Protein AF-A0A8T7EW43-F1 (afdb_monomer)

Radius of gyration: 27.06 Å; Cα contacts (8 Å, |Δi|>4): 82; chains: 1; bounding box: 72×32×73 Å

pLDDT: mean 83.42, std 13.62, range [48.03, 98.06]

Solvent-accessible surface area (backbone atoms only — not comparable to full-atom values): 7092 Å² total; per-residue (Å²): 112,70,67,61,54,51,51,53,41,44,76,72,75,46,83,86,78,79,97,68,60,78,68,39,65,40,72,56,96,95,35,60,50,24,38,29,35,91,94,39,78,46,76,32,87,74,85,84,87,93,64,58,50,61,58,47,33,62,46,38,72,88,49,94,50,89,96,64,46,52,70,63,34,62,64,62,76,82,82,88,82,86,86,85,87,80,88,78,84,81,81,81,77,76,81,80,69,87,81,83,74,86,130

Mean predicted aligned error: 10.62 Å

Secondary structure (DSSP, 8-state):
-HHHHHHHHHHTT----SS----EEEEETTEEEEEEETTEEEE-S-----S-HHHHHHHTTTS--TT--HHHHHT--PPPP------------------PPP-

Sequence (103 aa):
MFEAFKAHIEEHGGSVQTKAGVERLEIARDRVEGVWSDGVLYPAESIVLAVPPNDLAGLLKETPVDGLGPERLNAIRPTMGVAVDLGVIGLHNEQIGTIELPG

Structure (mmCIF, N/CA/C/O backbone):
data_AF-A0A8T7EW43-F1
#
_en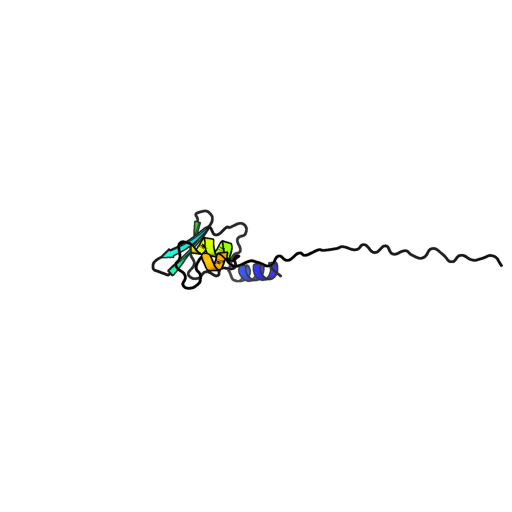try.id   AF-A0A8T7EW43-F1
#
loop_
_atom_site.group_PDB
_atom_site.id
_atom_site.type_symbol
_atom_site.label_atom_id
_atom_site.label_alt_id
_atom_site.label_comp_id
_atom_site.label_asym_id
_atom_site.label_entity_id
_atom_site.label_seq_id
_atom_site.pdbx_PDB_ins_code
_atom_site.Cartn_x
_atom_site.Cartn_y
_atom_site.Cartn_z
_atom_site.occupancy
_atom_site.B_iso_or_equiv
_atom_site.auth_seq_id
_atom_site.auth_comp_id
_atom_site.auth_asym_id
_atom_site.auth_atom_id
_atom_site.pdbx_PDB_model_num
ATOM 1 N N . MET A 1 1 ? 5.823 0.639 -19.897 1.00 72.62 1 MET A N 1
ATOM 2 C CA . MET A 1 1 ? 4.517 0.091 -19.462 1.00 72.62 1 MET A CA 1
ATOM 3 C C . MET A 1 1 ? 4.011 0.795 -18.204 1.00 72.62 1 MET A C 1
ATOM 5 O O . MET A 1 1 ? 2.931 1.354 -18.269 1.00 72.62 1 MET A O 1
ATOM 9 N N . PHE A 1 2 ? 4.786 0.851 -17.112 1.00 85.69 2 PHE A N 1
ATOM 10 C CA . PHE A 1 2 ? 4.404 1.565 -15.878 1.00 85.69 2 PHE A CA 1
ATOM 11 C C . PHE A 1 2 ? 4.011 3.040 -16.100 1.00 85.69 2 PHE A C 1
ATOM 13 O O . PHE A 1 2 ? 2.931 3.447 -15.690 1.00 85.69 2 PHE A O 1
ATOM 20 N N . GLU A 1 3 ? 4.823 3.804 -16.840 1.00 91.75 3 GLU A N 1
ATOM 21 C CA . GLU A 1 3 ? 4.548 5.230 -17.105 1.00 91.75 3 GLU A CA 1
ATOM 22 C C . GLU A 1 3 ? 3.214 5.481 -17.823 1.00 91.75 3 GLU A C 1
ATOM 24 O O . GLU A 1 3 ? 2.547 6.473 -17.555 1.00 91.75 3 GLU A O 1
ATOM 29 N N . ALA A 1 4 ? 2.781 4.560 -18.691 1.00 94.12 4 ALA A N 1
ATOM 30 C CA . ALA A 1 4 ? 1.504 4.690 -19.391 1.00 94.12 4 ALA A CA 1
ATOM 31 C C . ALA A 1 4 ? 0.311 4.520 -18.435 1.00 94.12 4 ALA A C 1
ATOM 33 O O . ALA A 1 4 ? -0.666 5.255 -18.535 1.00 94.12 4 ALA A O 1
ATOM 34 N N . PHE A 1 5 ? 0.402 3.589 -17.478 1.00 94.56 5 PHE A N 1
ATOM 35 C CA . PHE A 1 5 ? -0.627 3.429 -16.447 1.00 94.56 5 PHE A CA 1
ATOM 36 C C . PHE A 1 5 ? -0.645 4.604 -15.478 1.00 94.56 5 PHE A C 1
ATOM 38 O O . PHE A 1 5 ? -1.721 5.075 -15.125 1.00 94.56 5 PHE A O 1
ATOM 45 N N . LYS A 1 6 ? 0.531 5.100 -15.082 1.00 95.31 6 LYS A N 1
ATOM 46 C CA . LYS A 1 6 ? 0.636 6.285 -14.231 1.00 95.31 6 LYS A CA 1
ATOM 47 C C . LYS A 1 6 ? -0.053 7.489 -14.877 1.00 95.31 6 LYS A C 1
ATOM 49 O O . LYS A 1 6 ? -0.921 8.081 -14.245 1.00 95.31 6 LYS A O 1
ATOM 54 N N . ALA A 1 7 ? 0.287 7.795 -16.131 1.00 95.31 7 ALA A N 1
ATOM 55 C CA . ALA A 1 7 ? -0.328 8.898 -16.865 1.00 95.31 7 ALA A CA 1
ATOM 56 C C . ALA A 1 7 ? -1.853 8.740 -16.936 1.00 95.31 7 ALA A C 1
ATOM 58 O O . ALA A 1 7 ? -2.585 9.671 -16.622 1.00 95.31 7 ALA A O 1
ATOM 59 N N . HIS A 1 8 ? -2.337 7.533 -17.241 1.00 97.06 8 HIS A N 1
ATOM 60 C CA . HIS A 1 8 ? -3.770 7.262 -17.307 1.00 97.06 8 HIS A CA 1
ATOM 61 C C . HIS A 1 8 ? -4.489 7.468 -15.962 1.00 97.06 8 HIS A C 1
ATOM 63 O O . HIS A 1 8 ? -5.585 8.024 -15.938 1.00 97.06 8 HIS A O 1
ATOM 69 N N . ILE A 1 9 ? -3.880 7.053 -14.842 1.00 96.12 9 ILE A N 1
ATOM 70 C CA . ILE A 1 9 ? -4.419 7.282 -13.490 1.00 96.12 9 ILE A CA 1
ATOM 71 C C . ILE A 1 9 ? -4.538 8.786 -13.216 1.00 96.12 9 ILE A C 1
ATOM 73 O O . ILE A 1 9 ? -5.585 9.243 -12.759 1.00 96.12 9 ILE A O 1
ATOM 77 N N . GLU A 1 10 ? -3.486 9.549 -13.511 1.00 96.81 10 GLU A N 1
ATOM 78 C CA . GLU A 1 10 ? -3.431 10.994 -13.260 1.00 96.81 10 GLU A CA 1
ATOM 79 C C . GLU A 1 10 ? -4.415 11.775 -14.154 1.00 96.81 10 GLU A C 1
ATOM 81 O O . GLU A 1 10 ? -5.113 12.666 -13.671 1.00 96.81 10 GLU A O 1
ATOM 86 N N . GLU A 1 11 ? -4.561 11.393 -15.427 1.00 97.94 11 GLU A N 1
ATOM 87 C CA . GLU A 1 11 ? -5.533 11.980 -16.368 1.00 97.94 11 GLU A CA 1
ATOM 88 C C . GLU A 1 11 ? -6.991 11.824 -15.913 1.00 97.94 11 GLU A C 1
ATOM 90 O O . GLU A 1 11 ? -7.831 12.667 -16.226 1.00 97.94 11 GLU A O 1
ATOM 95 N N . HIS A 1 12 ? -7.293 10.769 -15.152 1.00 98.06 12 HIS A N 1
ATOM 96 C CA . HIS A 1 12 ? -8.638 10.482 -14.646 1.00 98.06 12 HIS A CA 1
ATOM 97 C C . HIS A 1 12 ? -8.836 10.938 -13.191 1.00 98.06 12 HIS A C 1
ATOM 99 O O . HIS A 1 12 ? -9.766 10.489 -12.520 1.00 98.06 12 HIS A O 1
ATOM 105 N N . GLY A 1 13 ? -7.984 11.845 -12.699 1.00 96.69 13 GLY A N 1
ATOM 106 C CA . GLY A 1 13 ? -8.112 12.460 -11.373 1.00 96.69 13 GLY A CA 1
ATOM 107 C C . GLY A 1 13 ? -7.565 11.616 -10.221 1.00 96.69 13 GLY A C 1
ATOM 108 O O . GLY A 1 13 ? -7.757 11.968 -9.057 1.00 96.69 13 GLY A O 1
ATOM 109 N N . GLY A 1 14 ? -6.879 10.513 -10.525 1.00 95.94 14 GL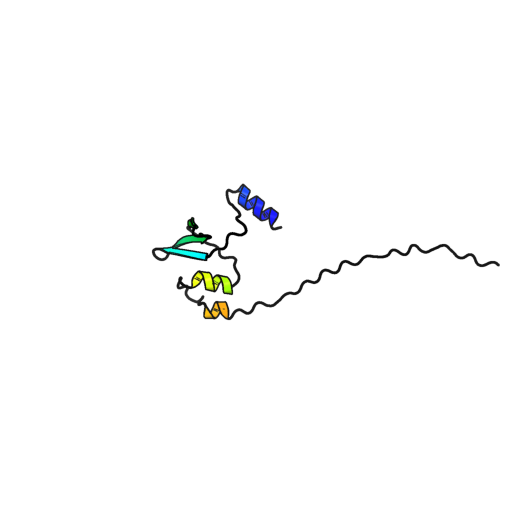Y A N 1
ATOM 110 C CA . GLY A 1 14 ? -6.098 9.767 -9.550 1.00 95.94 14 GLY A CA 1
ATOM 111 C C . GLY A 1 14 ? -4.765 10.448 -9.238 1.00 95.94 14 GLY A C 1
ATOM 112 O O . GLY A 1 14 ? -4.370 11.436 -9.852 1.00 95.94 14 GLY A O 1
ATOM 113 N N . SER A 1 15 ? -4.038 9.895 -8.271 1.00 94.38 15 SER A N 1
ATOM 114 C CA . SER A 1 15 ? -2.679 10.336 -7.954 1.00 94.38 15 SER A CA 1
ATOM 115 C C . SER A 1 15 ? -1.791 9.144 -7.634 1.00 94.38 15 SER A C 1
ATOM 117 O O . SER A 1 15 ? -2.262 8.116 -7.143 1.00 94.38 15 SER A O 1
ATOM 119 N N . VAL A 1 16 ? -0.498 9.284 -7.919 1.00 93.75 16 VAL A N 1
ATOM 120 C CA . VAL A 1 16 ? 0.511 8.280 -7.582 1.00 93.75 16 VAL A CA 1
ATOM 121 C C . VAL A 1 16 ? 1.519 8.896 -6.627 1.00 93.75 16 VAL A C 1
ATOM 123 O O . VAL A 1 16 ? 2.214 9.852 -6.965 1.00 93.75 16 VAL A O 1
ATOM 126 N N . GLN A 1 17 ? 1.624 8.316 -5.435 1.00 91.44 17 GLN A N 1
ATOM 127 C CA . GLN A 1 17 ? 2.611 8.710 -4.437 1.00 91.44 17 GLN A CA 1
ATOM 128 C C . GLN A 1 17 ? 3.653 7.607 -4.291 1.00 91.44 17 GLN A C 1
ATOM 130 O O . GLN A 1 17 ? 3.337 6.459 -3.993 1.00 91.44 17 GLN A O 1
ATOM 135 N N . THR A 1 18 ? 4.915 7.956 -4.530 1.00 91.94 18 THR A N 1
ATOM 136 C CA . THR A 1 18 ? 6.048 7.044 -4.327 1.00 91.94 18 THR A CA 1
ATOM 137 C C . THR A 1 18 ? 6.708 7.334 -2.989 1.00 91.94 18 THR A C 1
ATOM 139 O O . THR A 1 18 ? 6.603 8.446 -2.479 1.00 91.94 18 THR A O 1
ATOM 142 N N . LYS A 1 19 ? 7.407 6.340 -2.426 1.00 90.56 19 LYS A N 1
ATOM 143 C CA . LYS A 1 19 ? 8.040 6.430 -1.096 1.00 90.56 19 LYS A CA 1
ATOM 144 C C . LYS A 1 19 ? 7.052 6.672 0.061 1.00 90.56 19 LYS A C 1
ATOM 146 O O . LYS A 1 19 ? 7.489 7.001 1.155 1.00 90.56 19 LYS A O 1
ATOM 151 N N . ALA A 1 20 ? 5.756 6.469 -0.169 1.00 89.31 20 ALA A N 1
ATOM 152 C CA . ALA A 1 20 ? 4.723 6.457 0.858 1.00 89.31 20 ALA A CA 1
ATOM 153 C C . ALA A 1 20 ? 4.477 5.004 1.291 1.00 89.31 20 ALA A C 1
ATOM 155 O O . ALA A 1 20 ? 3.906 4.212 0.541 1.00 89.31 20 ALA A O 1
ATOM 156 N N . GLY A 1 21 ? 4.997 4.630 2.460 1.00 91.31 21 GLY A N 1
ATOM 157 C CA . GLY A 1 21 ? 4.798 3.299 3.028 1.00 91.31 21 GLY A CA 1
ATOM 158 C C . GLY A 1 21 ? 3.476 3.229 3.784 1.00 91.31 21 GLY A C 1
ATOM 159 O O . GLY A 1 21 ? 3.244 4.028 4.683 1.00 91.31 21 GLY A O 1
ATOM 160 N N . VAL A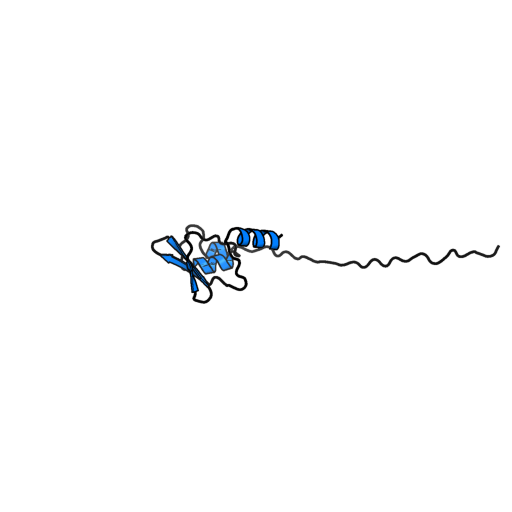 1 22 ? 2.626 2.259 3.448 1.00 92.69 22 VAL A N 1
ATOM 161 C CA . VAL A 1 22 ? 1.397 2.007 4.211 1.00 92.69 22 VAL A CA 1
ATOM 162 C C . VAL A 1 22 ? 1.752 1.281 5.508 1.00 92.69 22 VAL A C 1
ATOM 164 O O . VAL A 1 22 ? 2.386 0.228 5.477 1.00 92.69 22 VAL A O 1
ATOM 167 N N . GLU A 1 23 ? 1.334 1.843 6.638 1.00 91.69 23 GLU A N 1
ATOM 168 C CA . GLU A 1 23 ? 1.649 1.347 7.983 1.00 91.69 23 GLU A CA 1
ATOM 169 C C . GLU A 1 23 ? 0.554 0.428 8.527 1.00 91.69 23 GLU A C 1
ATOM 171 O O . GLU A 1 23 ? 0.844 -0.639 9.070 1.00 91.69 23 GLU A O 1
ATOM 176 N N . ARG A 1 24 ? -0.712 0.844 8.388 1.00 90.62 24 ARG A N 1
ATOM 177 C CA . ARG A 1 24 ? -1.885 0.089 8.848 1.00 90.62 24 ARG A CA 1
ATOM 178 C C . ARG A 1 24 ? -3.147 0.471 8.080 1.00 90.62 24 ARG A C 1
ATOM 180 O O . ARG A 1 24 ? -3.251 1.571 7.534 1.00 90.62 24 ARG A O 1
ATOM 187 N N . LEU A 1 25 ? -4.119 -0.434 8.086 1.00 92.12 25 LEU A N 1
ATOM 188 C CA . LEU A 1 25 ? -5.481 -0.163 7.630 1.00 92.12 25 LEU A CA 1
ATOM 189 C C . LEU A 1 25 ? -6.274 0.497 8.768 1.00 92.12 25 LEU A C 1
ATOM 191 O O . LEU A 1 25 ? -6.112 0.123 9.930 1.00 92.12 25 LEU A O 1
ATOM 195 N N . GLU A 1 26 ? -7.123 1.471 8.449 1.00 92.56 26 GLU A N 1
ATOM 196 C CA . GLU A 1 26 ? -8.107 2.011 9.391 1.00 92.56 26 GLU A CA 1
ATOM 197 C C . GLU A 1 26 ? -9.444 1.309 9.174 1.00 92.56 26 GLU A C 1
ATOM 199 O O . GLU A 1 26 ? -9.988 1.326 8.065 1.00 92.56 26 GLU A O 1
ATOM 204 N N . ILE A 1 27 ? -9.956 0.675 10.229 1.00 89.12 27 ILE A N 1
ATOM 205 C CA . ILE A 1 27 ? -11.192 -0.101 10.184 1.00 89.12 27 ILE A CA 1
ATOM 206 C C . ILE A 1 27 ? -12.067 0.307 11.359 1.00 89.12 27 ILE A C 1
ATOM 208 O O . ILE A 1 27 ? -11.697 0.130 12.519 1.00 89.12 27 ILE A O 1
ATOM 212 N N . ALA A 1 28 ? -13.266 0.789 11.052 1.00 88.19 28 ALA A N 1
ATOM 213 C CA . ALA A 1 28 ? -14.281 1.118 12.036 1.00 88.19 28 ALA A CA 1
ATOM 214 C C . ALA A 1 28 ? -15.595 0.431 11.663 1.00 88.19 28 ALA A C 1
ATOM 216 O O . ALA A 1 28 ? -16.007 0.434 10.508 1.00 88.19 28 ALA A O 1
ATOM 217 N N . ARG A 1 29 ? -16.290 -0.141 12.658 1.00 86.62 29 ARG A N 1
ATOM 218 C CA . ARG A 1 29 ? -17.614 -0.773 12.469 1.00 86.62 29 ARG A CA 1
ATOM 219 C C . ARG A 1 29 ? -17.625 -1.810 11.330 1.00 86.62 29 ARG A C 1
ATOM 221 O O . ARG A 1 29 ? -18.534 -1.811 10.502 1.00 86.62 29 ARG A O 1
ATOM 228 N N . ASP A 1 30 ? -16.589 -2.647 11.283 1.00 84.06 30 ASP A N 1
ATOM 229 C CA . ASP A 1 30 ? -16.388 -3.696 10.271 1.00 84.06 30 ASP A CA 1
ATOM 230 C C . ASP A 1 30 ? -16.279 -3.180 8.825 1.00 84.06 30 ASP A C 1
ATOM 232 O O . ASP A 1 30 ? -16.521 -3.914 7.864 1.00 84.06 30 ASP A O 1
ATOM 236 N N . ARG A 1 31 ? -15.906 -1.907 8.650 1.00 88.31 31 ARG A N 1
ATOM 237 C CA . ARG A 1 31 ? -15.651 -1.295 7.346 1.00 88.31 31 ARG A CA 1
ATOM 238 C C . ARG A 1 31 ? -14.298 -0.615 7.319 1.00 88.31 31 ARG A C 1
ATOM 240 O O . ARG A 1 31 ? -13.841 -0.062 8.313 1.00 88.31 31 ARG A O 1
ATOM 247 N N . VAL A 1 32 ? -13.676 -0.673 6.151 1.00 90.62 32 VAL A N 1
ATOM 248 C CA . VAL A 1 32 ? -12.488 0.115 5.850 1.00 90.62 32 VAL A CA 1
ATOM 249 C C . VAL A 1 32 ? -12.886 1.584 5.769 1.00 90.62 32 VAL A C 1
ATOM 251 O O . VAL A 1 32 ? -13.845 1.922 5.081 1.00 90.62 32 VAL A O 1
ATOM 254 N N . GLU A 1 33 ? -12.117 2.427 6.447 1.00 94.38 33 GLU A N 1
ATOM 255 C CA . GLU A 1 33 ? -12.254 3.885 6.403 1.00 94.38 33 GLU A CA 1
ATOM 256 C C . GLU A 1 33 ? -11.039 4.550 5.734 1.00 94.38 33 GLU A C 1
ATOM 258 O O . GLU A 1 33 ? -11.112 5.704 5.312 1.00 94.38 33 GLU A O 1
ATOM 263 N N . GLY A 1 34 ? -9.909 3.842 5.612 1.00 95.19 34 GLY A N 1
ATOM 264 C CA . GLY A 1 34 ? -8.720 4.358 4.939 1.00 95.19 34 GLY A CA 1
ATOM 265 C C . GLY A 1 34 ? -7.431 3.599 5.235 1.00 95.19 34 GLY A C 1
ATOM 266 O O . GLY A 1 34 ? -7.436 2.500 5.795 1.00 95.19 34 GLY A O 1
ATOM 267 N N . VAL A 1 35 ? -6.308 4.210 4.857 1.00 94.62 35 VAL A N 1
ATOM 268 C CA . VAL A 1 35 ? -4.951 3.726 5.153 1.00 94.62 35 VAL A CA 1
ATOM 269 C C . VAL A 1 35 ? -4.138 4.791 5.869 1.00 94.62 35 VAL A C 1
ATOM 271 O O . VAL A 1 35 ? -4.234 5.974 5.548 1.00 94.62 35 VAL A O 1
ATOM 274 N N . TRP A 1 36 ? -3.304 4.368 6.811 1.00 94.50 36 TRP A N 1
ATOM 275 C CA . TRP A 1 36 ? -2.323 5.238 7.451 1.00 94.50 36 TRP A CA 1
ATOM 276 C C . TRP A 1 36 ? -0.971 5.129 6.755 1.00 94.50 36 TRP A C 1
ATOM 278 O O . TRP A 1 36 ? -0.496 4.025 6.478 1.00 94.50 36 TRP A O 1
ATOM 288 N N . SER A 1 37 ? -0.353 6.277 6.499 1.00 94.25 37 SER A N 1
ATOM 289 C CA . SER A 1 37 ? 1.009 6.401 5.978 1.00 94.25 37 SER A CA 1
ATOM 290 C C . SER A 1 37 ? 1.633 7.671 6.549 1.00 94.25 37 SER A C 1
ATOM 292 O O . SER A 1 37 ? 1.063 8.749 6.380 1.00 94.25 37 SER A O 1
ATOM 294 N N . ASP A 1 38 ? 2.796 7.556 7.189 1.00 93.12 38 ASP A N 1
ATOM 295 C CA . ASP A 1 38 ? 3.532 8.666 7.815 1.00 93.12 38 ASP A CA 1
ATOM 296 C C . ASP A 1 38 ? 2.668 9.465 8.809 1.00 93.12 38 ASP A C 1
ATOM 298 O O . ASP A 1 38 ? 2.616 10.695 8.803 1.00 93.12 38 ASP A O 1
ATOM 302 N N . GLY A 1 39 ? 1.877 8.749 9.617 1.00 93.56 39 GLY A N 1
ATOM 303 C CA . GLY A 1 39 ? 0.944 9.358 10.571 1.00 93.56 39 GLY A CA 1
ATOM 304 C C . GLY A 1 39 ? -0.234 10.123 9.948 1.00 93.56 39 GLY A C 1
ATOM 305 O O . GLY A 1 39 ? -0.997 10.750 10.685 1.00 93.56 39 GLY A O 1
ATOM 306 N N . VAL A 1 40 ? -0.422 10.068 8.626 1.00 95.06 40 VAL A N 1
ATOM 307 C CA . VAL A 1 40 ? -1.557 10.673 7.913 1.00 95.06 40 VAL A CA 1
ATOM 308 C C . VAL A 1 40 ? -2.560 9.594 7.512 1.00 95.06 40 VAL A C 1
ATOM 310 O O . VAL A 1 40 ? -2.185 8.567 6.947 1.00 95.06 40 VAL A O 1
ATOM 313 N N . LEU A 1 41 ? -3.846 9.842 7.778 1.00 95.19 41 LEU A N 1
ATOM 314 C CA . LEU A 1 41 ? -4.945 9.012 7.290 1.00 95.19 41 LEU A CA 1
ATOM 315 C C . LEU A 1 41 ? -5.342 9.454 5.880 1.00 95.19 41 LEU A C 1
ATOM 317 O O . LEU A 1 41 ? -5.735 10.602 5.672 1.00 95.19 41 LEU A O 1
ATOM 321 N N . TYR A 1 42 ? -5.299 8.516 4.942 1.00 95.12 42 TYR A N 1
ATOM 322 C CA . TYR A 1 42 ? -5.840 8.646 3.595 1.00 95.12 42 TYR A CA 1
ATOM 323 C C . TYR A 1 42 ? -7.194 7.930 3.546 1.00 95.12 42 TYR A C 1
ATOM 325 O O . TYR A 1 42 ? -7.213 6.694 3.557 1.00 95.12 42 TYR A O 1
ATOM 333 N N . PRO A 1 43 ? -8.321 8.667 3.531 1.00 96.06 43 PRO A N 1
ATOM 334 C CA . PRO A 1 43 ? -9.646 8.064 3.558 1.00 96.06 43 PRO A CA 1
ATOM 335 C C . PRO A 1 43 ? -9.921 7.248 2.297 1.00 96.06 43 PRO A C 1
ATOM 337 O O . PRO A 1 43 ? -9.596 7.682 1.189 1.00 96.06 43 PRO A O 1
ATOM 340 N N . ALA A 1 44 ? -10.544 6.085 2.460 1.00 95.75 44 ALA A N 1
ATOM 341 C CA . ALA A 1 44 ? -10.934 5.230 1.349 1.00 95.75 44 ALA A CA 1
ATOM 342 C C . ALA A 1 44 ? -12.129 4.351 1.724 1.00 95.75 44 ALA A C 1
ATOM 344 O O . ALA A 1 44 ? -12.142 3.726 2.777 1.00 95.75 44 ALA A O 1
ATOM 345 N N . GLU A 1 45 ? -13.093 4.235 0.811 1.00 94.50 45 GLU A N 1
ATOM 346 C CA . GLU A 1 45 ? -14.228 3.307 0.939 1.00 94.50 45 GLU A CA 1
ATOM 347 C C . GLU A 1 45 ? -13.877 1.888 0.459 1.00 94.50 45 GLU A C 1
ATOM 349 O O . GLU A 1 45 ? -14.613 0.926 0.678 1.00 94.50 45 GLU A O 1
ATOM 354 N N . SER A 1 46 ? -12.771 1.747 -0.273 1.00 93.56 46 SER A N 1
ATOM 355 C CA . SER A 1 46 ? -12.292 0.487 -0.836 1.00 93.56 46 SER A CA 1
ATOM 356 C C . SER A 1 46 ? -10.779 0.532 -0.990 1.00 93.56 46 SER A C 1
ATOM 358 O O . SER A 1 46 ? -10.223 1.542 -1.416 1.00 93.56 46 SER A O 1
ATOM 360 N N . ILE A 1 47 ? -10.114 -0.577 -0.665 1.00 92.69 47 ILE A N 1
ATOM 361 C CA . ILE A 1 47 ? -8.659 -0.709 -0.758 1.00 92.69 47 ILE A CA 1
ATOM 362 C C . ILE A 1 47 ? -8.326 -1.930 -1.607 1.00 92.69 47 ILE A C 1
ATOM 364 O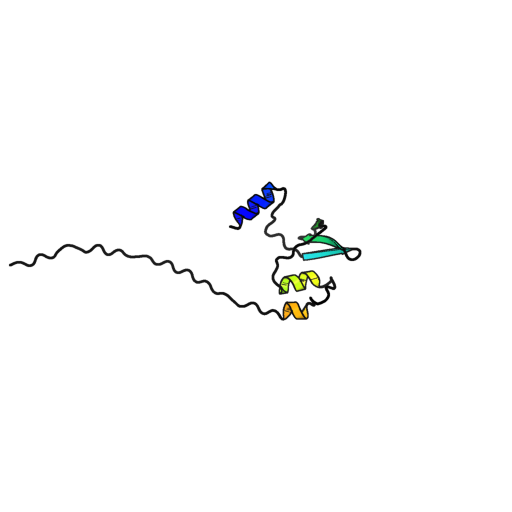 O . ILE A 1 47 ? -8.850 -3.021 -1.384 1.00 92.69 47 ILE A O 1
ATOM 368 N N . VAL A 1 48 ? -7.404 -1.748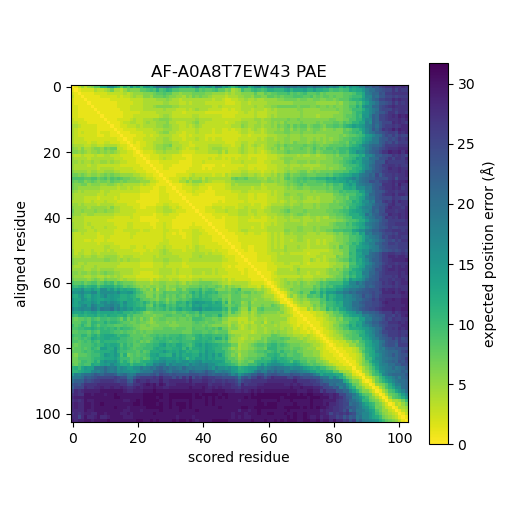 -2.551 1.00 93.31 48 VAL A N 1
ATOM 369 C CA . VAL A 1 48 ? -6.795 -2.834 -3.321 1.00 93.31 48 VAL A CA 1
ATOM 370 C C . VAL A 1 48 ? -5.360 -3.012 -2.839 1.00 93.31 48 VAL A C 1
ATOM 372 O O . VAL A 1 48 ? -4.551 -2.092 -2.927 1.00 93.31 48 VAL A O 1
ATOM 375 N N . LEU A 1 49 ? -5.042 -4.200 -2.326 1.00 90.44 49 LEU A N 1
ATOM 376 C CA . LEU A 1 49 ? -3.720 -4.524 -1.796 1.00 90.44 49 LEU A CA 1
ATOM 377 C C . LEU A 1 49 ? -2.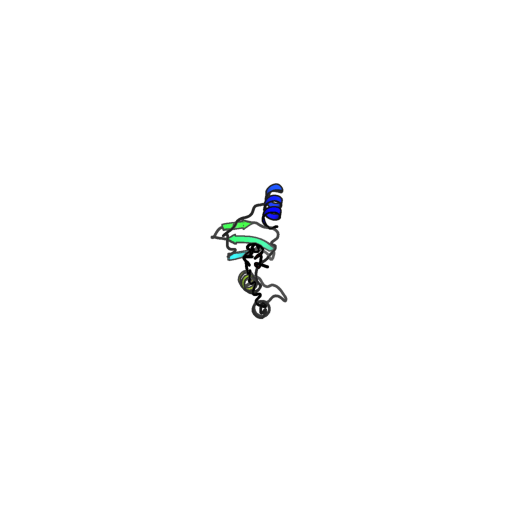912 -5.288 -2.847 1.00 90.44 49 LEU A C 1
ATOM 379 O O . LEU A 1 49 ? -3.188 -6.450 -3.133 1.00 90.44 49 LEU A O 1
ATOM 383 N N . ALA A 1 50 ? -1.900 -4.629 -3.407 1.00 92.94 50 ALA A N 1
ATOM 384 C CA . ALA A 1 50 ? -0.953 -5.210 -4.358 1.00 92.94 50 ALA A CA 1
ATOM 385 C C . ALA A 1 50 ? 0.444 -5.320 -3.721 1.00 92.94 50 ALA A C 1
ATOM 387 O O . ALA A 1 50 ? 1.412 -4.740 -4.209 1.00 92.94 50 ALA A O 1
ATOM 388 N N . VAL A 1 51 ? 0.529 -6.025 -2.589 1.00 90.31 51 VAL A N 1
ATOM 389 C CA . VAL A 1 51 ? 1.751 -6.165 -1.778 1.00 90.31 51 VAL A CA 1
ATOM 390 C C . VAL A 1 51 ? 2.163 -7.636 -1.626 1.00 90.31 51 VAL A C 1
ATOM 392 O O . VAL A 1 51 ? 1.317 -8.525 -1.762 1.00 90.31 51 VAL A O 1
ATOM 395 N N . PRO A 1 52 ? 3.446 -7.925 -1.338 1.00 88.12 52 PRO A N 1
ATOM 396 C CA . PRO A 1 52 ? 3.900 -9.274 -1.016 1.00 88.12 52 PRO A CA 1
ATOM 397 C C . PRO A 1 52 ? 3.113 -9.906 0.148 1.00 88.12 52 PRO A C 1
ATOM 399 O O . PRO A 1 52 ? 2.698 -9.192 1.062 1.00 88.12 52 PRO A O 1
ATOM 402 N N . PRO A 1 53 ? 2.961 -11.245 0.195 1.00 85.88 53 PRO A N 1
ATOM 403 C CA . PRO A 1 53 ? 2.188 -11.910 1.249 1.00 85.88 53 PRO A CA 1
ATOM 404 C C . PRO A 1 53 ? 2.652 -11.621 2.685 1.00 85.88 53 PRO A C 1
ATOM 406 O O . PRO A 1 53 ? 1.820 -11.497 3.579 1.00 85.88 53 PRO A O 1
ATOM 409 N N . ASN A 1 54 ? 3.961 -11.477 2.910 1.00 83.75 54 ASN A N 1
ATOM 410 C CA . ASN A 1 54 ? 4.503 -11.160 4.236 1.00 83.75 54 ASN A CA 1
ATOM 411 C C . ASN A 1 54 ? 4.126 -9.736 4.682 1.00 83.75 54 ASN A C 1
ATOM 413 O O . ASN A 1 54 ? 3.806 -9.519 5.850 1.00 83.75 54 ASN A O 1
ATOM 417 N N . ASP A 1 55 ? 4.107 -8.7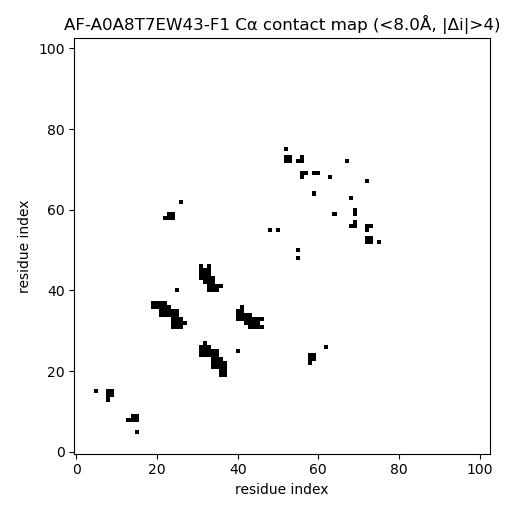82 3.748 1.00 87.31 55 ASP A N 1
ATOM 418 C CA . ASP A 1 55 ? 3.703 -7.398 4.018 1.00 87.31 55 ASP A CA 1
ATOM 419 C C . ASP A 1 55 ? 2.187 -7.323 4.237 1.00 87.31 55 ASP A C 1
ATOM 421 O O . ASP A 1 55 ? 1.718 -6.659 5.161 1.00 87.31 55 ASP A O 1
ATOM 425 N N . LEU A 1 56 ? 1.420 -8.097 3.458 1.00 87.88 56 LEU A N 1
ATOM 426 C CA . LEU A 1 56 ? -0.019 -8.270 3.651 1.00 87.88 56 LEU A CA 1
ATOM 427 C C . LEU A 1 56 ? -0.341 -8.797 5.056 1.00 87.88 56 LEU A C 1
ATOM 429 O O . LEU A 1 56 ? -1.221 -8.260 5.725 1.00 87.88 56 LEU A O 1
ATOM 433 N N . ALA A 1 57 ? 0.393 -9.810 5.531 1.00 84.06 57 ALA A N 1
ATOM 434 C CA . ALA A 1 57 ? 0.231 -10.334 6.886 1.00 84.06 57 ALA A CA 1
ATOM 435 C C . ALA A 1 57 ? 0.508 -9.263 7.951 1.00 84.06 57 ALA A C 1
ATOM 437 O O . ALA A 1 57 ? -0.150 -9.254 8.989 1.00 84.06 57 ALA A O 1
ATOM 438 N N . GLY A 1 58 ? 1.457 -8.358 7.690 1.00 86.06 58 GLY A N 1
ATOM 439 C CA . GLY A 1 58 ? 1.742 -7.191 8.523 1.00 86.06 58 GLY A CA 1
ATOM 440 C C . GLY A 1 58 ? 0.565 -6.224 8.628 1.00 86.06 58 GLY A C 1
ATOM 441 O O . GLY A 1 58 ? 0.194 -5.844 9.738 1.00 86.06 58 GLY A O 1
ATOM 442 N N . LEU A 1 59 ? -0.039 -5.882 7.490 1.00 88.12 59 LEU A N 1
ATOM 443 C CA . LEU A 1 59 ? -1.167 -4.948 7.408 1.00 88.12 59 LEU A CA 1
ATOM 444 C C . LEU A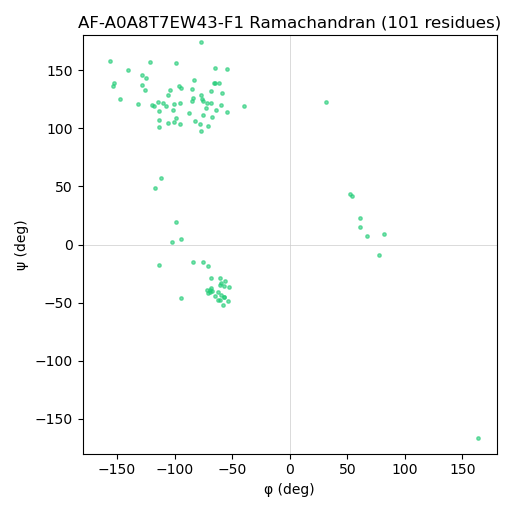 1 59 ? -2.459 -5.499 8.025 1.00 88.12 59 LEU A C 1
ATOM 446 O O . LEU A 1 59 ? -3.277 -4.725 8.512 1.00 88.12 59 LEU A O 1
ATOM 450 N N . LEU A 1 60 ? -2.637 -6.823 8.020 1.00 85.31 60 LEU A N 1
ATOM 451 C CA . LEU A 1 60 ? -3.842 -7.496 8.516 1.00 85.31 60 LEU A CA 1
ATOM 452 C C . LEU A 1 60 ? -3.748 -7.966 9.977 1.00 85.31 60 LEU A C 1
ATOM 454 O O . LEU A 1 60 ? -4.672 -8.614 10.458 1.00 85.31 60 LEU A O 1
ATOM 458 N N . LYS A 1 61 ? -2.667 -7.665 10.712 1.00 77.25 61 LYS A N 1
ATOM 459 C CA . LYS A 1 61 ? -2.464 -8.167 12.091 1.00 77.25 61 LYS A CA 1
ATOM 460 C C . LYS A 1 61 ? -3.635 -7.889 13.036 1.00 77.25 61 LYS A C 1
ATOM 462 O O . LYS A 1 61 ? -3.928 -8.715 13.895 1.00 77.25 61 LYS A O 1
ATOM 467 N N . GLU A 1 62 ? -4.275 -6.736 12.880 1.00 74.56 62 GLU A N 1
ATOM 468 C CA . GLU A 1 62 ? -5.386 -6.275 13.724 1.00 74.56 62 GLU A CA 1
ATOM 469 C C . GLU A 1 62 ? -6.751 -6.457 13.044 1.00 74.56 62 GLU A C 1
ATOM 471 O O . GLU A 1 62 ? -7.785 -6.096 13.600 1.00 74.56 62 GLU A O 1
ATOM 476 N N . THR A 1 63 ? -6.770 -7.027 11.837 1.00 74.19 63 THR A N 1
ATOM 477 C CA . THR A 1 63 ? -7.975 -7.229 11.035 1.00 74.19 63 THR A CA 1
ATOM 478 C C . THR A 1 63 ? -8.252 -8.723 10.894 1.00 74.19 63 THR A C 1
ATOM 480 O O . THR A 1 63 ? -7.549 -9.408 10.149 1.00 74.19 63 THR A O 1
ATOM 483 N N . PRO A 1 64 ? -9.274 -9.266 11.573 1.00 67.50 64 PRO A N 1
ATOM 484 C CA . PRO A 1 64 ? -9.638 -10.664 11.400 1.00 67.50 64 PRO A CA 1
ATOM 485 C C . PRO A 1 64 ? -10.188 -10.881 9.983 1.00 67.50 64 PRO A C 1
ATOM 487 O O . PRO A 1 64 ? -11.278 -10.425 9.650 1.00 67.50 64 PRO A O 1
ATOM 490 N N . VAL A 1 65 ? -9.418 -11.574 9.140 1.00 73.38 65 VAL A N 1
ATOM 491 C CA . VAL A 1 65 ? -9.853 -12.017 7.809 1.00 73.38 65 VAL A CA 1
ATOM 492 C C . VAL A 1 65 ? -9.928 -13.538 7.796 1.00 73.38 65 VAL A C 1
ATOM 494 O O . VAL A 1 65 ? -8.912 -14.232 7.916 1.00 73.38 65 VAL A O 1
ATOM 497 N N . ASP A 1 66 ? -11.138 -14.066 7.630 1.00 73.12 66 ASP A N 1
ATOM 498 C CA . ASP A 1 66 ? -11.369 -15.506 7.586 1.00 73.12 66 ASP A CA 1
ATOM 499 C C . ASP A 1 66 ? -10.567 -16.168 6.459 1.00 73.12 66 ASP A C 1
ATOM 501 O O . ASP A 1 66 ? -10.557 -15.737 5.306 1.00 73.12 66 ASP A O 1
ATOM 505 N N . GLY A 1 67 ? -9.860 -17.248 6.799 1.00 72.12 67 GLY A N 1
ATOM 506 C CA . GLY A 1 67 ? -9.087 -18.040 5.839 1.00 72.12 67 GLY A CA 1
ATOM 507 C C . GLY A 1 67 ? -7.743 -17.440 5.402 1.00 72.12 67 GLY A C 1
ATOM 508 O O . GLY A 1 67 ? -6.954 -18.174 4.796 1.00 72.12 67 GLY A O 1
ATOM 509 N N . LEU A 1 68 ? -7.443 -16.188 5.769 1.00 72.25 68 LEU A N 1
ATOM 510 C CA . LEU A 1 68 ? -6.195 -15.462 5.480 1.00 72.25 68 LEU A CA 1
ATOM 511 C C . LEU A 1 68 ? -5.436 -15.110 6.770 1.00 72.25 68 LEU A C 1
ATOM 513 O O . LEU A 1 68 ? -4.993 -13.986 6.982 1.00 72.25 68 LEU A O 1
ATOM 517 N N . GLY A 1 69 ? -5.273 -16.102 7.647 1.00 72.31 69 GLY A N 1
ATOM 518 C CA . GLY A 1 69 ? -4.483 -15.935 8.863 1.00 72.31 69 GLY A CA 1
ATOM 519 C C . GLY A 1 69 ? -2.994 -15.684 8.565 1.00 72.31 69 GLY A C 1
ATOM 520 O O . GLY A 1 69 ? -2.471 -16.200 7.567 1.00 72.31 69 GLY A O 1
ATOM 521 N N . PRO A 1 70 ? -2.279 -14.965 9.451 1.00 72.62 70 PRO A N 1
ATOM 522 C CA . PRO A 1 70 ? -0.859 -14.651 9.279 1.00 72.62 70 PRO A CA 1
ATOM 523 C C . PRO A 1 70 ? 0.002 -15.908 9.108 1.00 72.62 70 PRO A C 1
ATOM 525 O O . PRO A 1 70 ? 0.968 -15.886 8.357 1.00 72.62 70 PRO A O 1
ATOM 528 N N . GLU A 1 71 ? -0.375 -17.035 9.718 1.00 77.38 71 GLU A N 1
ATOM 529 C CA . GLU A 1 71 ? 0.317 -18.318 9.534 1.00 77.38 71 GLU A CA 1
ATOM 530 C C . GLU A 1 71 ? 0.316 -18.795 8.076 1.00 77.38 71 GLU A C 1
ATOM 532 O O . GLU A 1 71 ? 1.346 -19.236 7.568 1.00 77.38 71 GLU A O 1
ATOM 537 N N . ARG A 1 72 ? -0.822 -18.680 7.377 1.00 79.94 72 ARG A N 1
ATOM 538 C CA . ARG A 1 72 ? -0.947 -19.102 5.973 1.00 79.94 72 ARG A CA 1
ATOM 539 C C . ARG A 1 72 ? -0.184 -18.176 5.042 1.00 79.94 72 ARG A C 1
ATOM 541 O O . ARG A 1 72 ? 0.475 -18.655 4.124 1.00 79.94 72 ARG A O 1
ATOM 548 N N . LEU A 1 73 ? -0.264 -16.870 5.288 1.00 81.94 73 LEU A N 1
ATOM 549 C CA . LEU A 1 73 ? 0.451 -15.872 4.497 1.00 81.94 73 LEU A CA 1
ATOM 550 C C . LEU A 1 73 ? 1.968 -16.019 4.663 1.00 81.94 73 LEU A C 1
ATOM 552 O O . LEU A 1 73 ? 2.684 -16.076 3.667 1.00 81.94 73 LEU A O 1
ATOM 556 N N . ASN A 1 74 ? 2.440 -16.204 5.898 1.00 79.31 74 ASN A N 1
ATOM 557 C CA . ASN A 1 74 ? 3.861 -16.392 6.202 1.00 79.31 74 ASN A CA 1
ATOM 558 C C . ASN A 1 74 ? 4.412 -17.751 5.733 1.00 79.31 74 ASN A C 1
ATOM 560 O O . ASN A 1 74 ? 5.625 -17.918 5.610 1.00 79.31 74 ASN A O 1
ATOM 564 N N . ALA A 1 75 ? 3.548 -18.739 5.475 1.00 84.00 75 ALA A N 1
ATOM 565 C CA . ALA A 1 75 ? 3.953 -20.024 4.910 1.00 84.00 75 ALA A CA 1
ATOM 566 C C . ALA A 1 75 ? 4.261 -19.948 3.403 1.00 84.00 75 ALA A C 1
ATOM 568 O O . ALA A 1 75 ? 4.873 -20.874 2.859 1.00 84.00 75 ALA A O 1
ATOM 569 N N . ILE A 1 76 ? 3.858 -18.870 2.719 1.00 84.88 76 ILE A N 1
ATOM 570 C CA . ILE A 1 76 ? 4.133 -18.688 1.294 1.00 84.88 76 ILE A CA 1
ATOM 571 C C . ILE A 1 76 ? 5.633 -18.466 1.102 1.00 84.88 76 ILE A C 1
ATOM 573 O O . ILE A 1 76 ? 6.221 -17.526 1.631 1.00 84.88 76 ILE A O 1
ATOM 577 N N . ARG A 1 77 ? 6.259 -19.337 0.307 1.00 82.31 77 ARG A N 1
ATOM 578 C CA . ARG A 1 77 ? 7.672 -19.231 -0.071 1.00 82.31 77 ARG A CA 1
ATOM 579 C C . ARG A 1 77 ? 7.777 -18.767 -1.523 1.00 82.31 77 ARG A C 1
ATOM 581 O O . ARG A 1 77 ? 7.529 -19.578 -2.416 1.00 82.31 77 ARG A O 1
ATOM 588 N N . PRO A 1 78 ? 8.133 -17.497 -1.783 1.00 82.25 78 PRO A N 1
ATOM 589 C CA . PRO A 1 78 ? 8.340 -17.020 -3.142 1.00 82.25 78 PRO A CA 1
ATOM 590 C C . PRO A 1 78 ? 9.476 -17.793 -3.814 1.00 82.25 78 PRO A C 1
ATOM 592 O O . PRO A 1 78 ? 10.516 -18.050 -3.203 1.00 82.25 78 PRO A O 1
ATOM 595 N N . THR A 1 79 ? 9.301 -18.144 -5.084 1.00 88.00 79 THR A N 1
ATOM 596 C CA . THR A 1 79 ? 10.402 -18.654 -5.902 1.00 88.00 79 THR A CA 1
ATOM 597 C C . THR A 1 79 ? 11.284 -17.487 -6.329 1.00 88.00 79 THR A C 1
ATOM 599 O O . THR A 1 79 ? 10.795 -16.490 -6.856 1.00 88.00 79 THR A O 1
ATOM 602 N N . MET A 1 80 ? 12.591 -17.607 -6.104 1.00 86.81 80 MET A N 1
ATOM 603 C CA . MET A 1 80 ? 13.552 -16.592 -6.522 1.00 86.81 80 MET A CA 1
ATOM 604 C C . MET A 1 80 ? 13.784 -16.683 -8.032 1.00 86.81 80 MET A C 1
ATOM 606 O O . MET A 1 80 ? 14.165 -17.736 -8.540 1.00 86.81 80 MET A O 1
ATOM 610 N N . GLY A 1 81 ? 13.562 -15.578 -8.738 1.00 88.94 81 GLY A N 1
ATOM 611 C CA . GLY A 1 81 ? 13.966 -15.415 -10.131 1.00 88.94 81 GLY A CA 1
ATOM 612 C C . GLY A 1 81 ? 15.301 -14.685 -10.211 1.00 88.94 81 GLY A C 1
ATOM 613 O O . GLY A 1 81 ? 15.499 -13.689 -9.518 1.00 88.94 81 GLY A O 1
ATOM 614 N N . VAL A 1 82 ? 16.205 -15.164 -11.064 1.00 91.00 82 VAL A N 1
ATOM 615 C CA . VAL A 1 82 ? 17.459 -14.473 -11.387 1.00 91.00 82 VAL A CA 1
ATOM 616 C C . VAL A 1 82 ? 17.404 -14.069 -12.853 1.00 91.00 82 VAL A C 1
ATOM 618 O O . VAL A 1 82 ? 17.230 -14.919 -13.722 1.00 91.00 82 VAL A O 1
ATOM 621 N N . ALA A 1 83 ? 17.545 -12.773 -13.118 1.00 90.44 83 ALA A N 1
ATOM 622 C CA . ALA A 1 83 ? 17.689 -12.234 -14.463 1.00 90.44 83 ALA A CA 1
ATOM 623 C C . ALA A 1 83 ? 19.148 -11.815 -14.671 1.00 90.44 83 ALA A C 1
ATOM 625 O O . ALA A 1 83 ? 19.708 -11.097 -13.843 1.00 90.44 83 ALA A O 1
ATOM 626 N N . VAL A 1 84 ? 19.757 -12.277 -15.764 1.00 89.62 84 VAL A N 1
ATOM 627 C CA . VAL A 1 84 ? 21.117 -11.902 -16.164 1.00 89.62 84 VAL A CA 1
ATOM 628 C C . VAL A 1 84 ? 21.033 -11.244 -17.532 1.00 89.62 84 VAL A C 1
ATOM 630 O O . VAL A 1 84 ? 20.577 -11.869 -18.487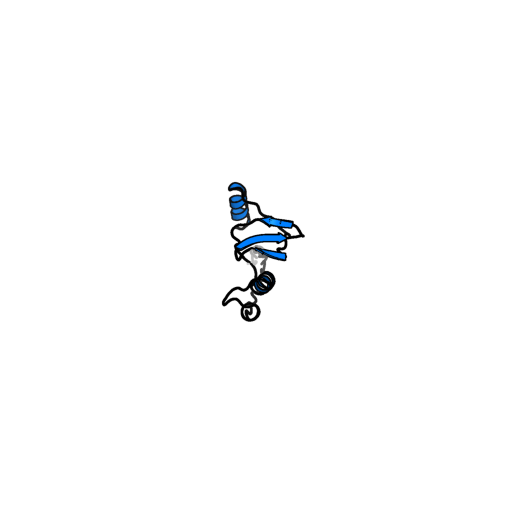 1.00 89.62 84 VAL A O 1
ATOM 633 N N . ASP A 1 85 ? 21.467 -9.990 -17.608 1.00 90.12 85 ASP A N 1
ATOM 634 C CA . ASP A 1 85 ? 21.575 -9.238 -18.855 1.00 90.12 85 ASP A CA 1
ATOM 635 C C . ASP A 1 85 ? 23.042 -9.235 -19.309 1.00 90.12 85 ASP A C 1
ATOM 637 O O . ASP A 1 85 ? 23.921 -8.740 -18.599 1.00 90.12 85 ASP A O 1
ATOM 641 N N . LEU A 1 86 ? 23.319 -9.857 -20.458 1.00 86.69 86 LEU A N 1
ATOM 642 C CA . LEU A 1 86 ? 24.657 -9.958 -21.039 1.00 86.69 86 LEU A CA 1
ATOM 643 C C . LEU A 1 86 ? 24.706 -9.156 -22.339 1.00 86.69 86 LEU A C 1
ATOM 645 O O . LEU A 1 86 ? 24.289 -9.629 -23.396 1.00 86.69 86 LEU A O 1
ATOM 649 N N . GLY A 1 87 ? 25.277 -7.956 -22.269 1.00 82.19 87 GLY A N 1
ATOM 650 C CA . GLY A 1 87 ? 25.615 -7.175 -23.454 1.00 82.19 87 GLY A CA 1
ATOM 651 C C . GLY A 1 87 ? 26.817 -7.781 -24.178 1.00 82.19 87 GLY A C 1
ATOM 652 O O . GLY A 1 87 ? 27.914 -7.835 -23.624 1.00 82.19 87 GLY A O 1
ATOM 653 N N . VAL A 1 88 ? 26.631 -8.223 -25.423 1.00 81.81 88 VAL A N 1
ATOM 654 C CA . VAL A 1 88 ? 27.721 -8.739 -26.265 1.00 81.81 88 VAL A CA 1
ATOM 655 C C . VAL A 1 88 ? 28.157 -7.646 -27.238 1.00 81.81 88 VAL A C 1
ATOM 657 O O . VAL A 1 88 ? 27.355 -7.172 -28.040 1.00 81.81 88 VAL A O 1
ATOM 660 N N . ILE A 1 89 ? 29.428 -7.244 -27.187 1.00 76.06 89 ILE A N 1
ATOM 661 C CA . ILE A 1 89 ? 30.017 -6.342 -28.183 1.00 76.06 89 ILE A CA 1
ATOM 662 C C . ILE A 1 89 ? 30.551 -7.205 -29.329 1.00 76.06 89 ILE A C 1
ATOM 664 O O . ILE A 1 89 ? 31.498 -7.970 -29.149 1.00 76.06 89 ILE A O 1
ATOM 668 N N . GLY A 1 90 ? 29.940 -7.097 -30.508 1.00 67.81 90 GLY A N 1
ATOM 669 C CA . GLY A 1 90 ? 30.453 -7.730 -31.720 1.00 67.81 90 GLY A CA 1
ATOM 670 C C . GLY A 1 90 ? 31.654 -6.956 -32.262 1.00 67.81 90 GLY A C 1
ATOM 671 O O . GLY A 1 90 ? 31.492 -5.842 -32.751 1.00 67.81 90 GLY A O 1
ATOM 672 N N . LEU A 1 91 ? 32.851 -7.541 -32.206 1.00 65.62 91 LEU A N 1
ATOM 673 C CA . LEU A 1 91 ? 33.997 -7.048 -32.972 1.00 65.62 91 LEU A CA 1
ATOM 674 C C . LEU A 1 91 ? 33.837 -7.522 -34.424 1.00 65.62 91 LEU A C 1
ATOM 676 O O . LEU A 1 91 ? 34.039 -8.697 -34.729 1.00 65.62 91 LEU A O 1
ATOM 680 N N . HIS A 1 92 ? 33.432 -6.616 -35.315 1.00 56.66 92 HIS A N 1
ATOM 681 C CA . HIS A 1 92 ? 33.488 -6.835 -36.760 1.00 56.66 92 HIS A CA 1
ATOM 682 C C . HIS A 1 92 ? 34.965 -6.799 -37.181 1.00 56.66 92 HIS A C 1
ATOM 684 O O . HIS A 1 92 ? 35.562 -5.730 -37.263 1.00 56.66 92 HIS A O 1
ATOM 690 N N . ASN A 1 93 ? 35.577 -7.963 -37.413 1.00 53.28 93 ASN A N 1
ATOM 691 C CA . ASN A 1 93 ? 36.853 -8.029 -38.122 1.00 53.28 93 ASN A CA 1
ATOM 692 C C . ASN A 1 93 ? 36.562 -7.837 -39.613 1.00 53.28 93 ASN A C 1
ATOM 694 O O . ASN A 1 93 ? 36.177 -8.785 -40.298 1.00 53.28 93 ASN A O 1
ATOM 698 N N . GLU A 1 94 ? 36.729 -6.615 -40.116 1.00 51.38 94 GLU A N 1
ATOM 699 C CA . GLU A 1 94 ? 36.870 -6.400 -41.555 1.00 51.38 94 GLU A CA 1
ATOM 700 C C . GLU A 1 94 ? 38.108 -7.176 -42.025 1.00 51.38 94 GLU A C 1
ATOM 702 O O . GLU A 1 94 ? 39.214 -6.995 -41.511 1.00 51.38 94 GLU A O 1
ATOM 707 N N . GLN A 1 95 ? 37.904 -8.113 -42.952 1.00 48.56 95 GLN A N 1
ATOM 708 C CA . GLN A 1 95 ? 38.974 -8.885 -43.573 1.00 48.56 95 GLN A CA 1
ATOM 709 C C . GLN A 1 95 ? 40.017 -7.932 -44.167 1.00 48.56 95 GLN A C 1
ATOM 711 O O . GLN A 1 95 ? 39.751 -7.216 -45.130 1.00 48.56 95 GLN A O 1
ATOM 716 N N . ILE A 1 96 ? 41.223 -7.949 -43.597 1.00 53.06 96 ILE A N 1
ATOM 717 C CA . ILE A 1 96 ? 42.397 -7.317 -44.189 1.00 53.06 96 ILE A CA 1
ATOM 718 C C . ILE A 1 96 ? 42.702 -8.044 -45.502 1.00 53.06 96 ILE A C 1
ATOM 720 O O . ILE A 1 96 ? 43.006 -9.232 -45.489 1.00 53.06 96 ILE A O 1
ATOM 724 N N . GLY A 1 97 ? 42.572 -7.291 -46.597 1.00 52.28 97 GLY A N 1
ATOM 725 C CA . GLY A 1 97 ? 43.283 -7.374 -47.876 1.00 52.28 97 GLY A CA 1
ATOM 726 C C . GLY A 1 97 ? 43.754 -8.737 -48.388 1.00 52.28 97 GLY A C 1
ATOM 727 O O . GLY A 1 97 ? 44.597 -9.400 -47.792 1.00 52.28 97 GLY A O 1
ATOM 728 N N . THR A 1 98 ? 43.295 -9.069 -49.594 1.00 52.09 98 THR A N 1
ATOM 729 C CA . THR A 1 98 ? 43.843 -10.097 -50.486 1.00 52.09 98 THR A CA 1
ATOM 730 C C . THR A 1 98 ? 45.375 -10.105 -50.468 1.00 52.09 98 THR A C 1
ATOM 732 O O . THR A 1 98 ? 46.009 -9.120 -50.840 1.00 52.09 98 THR A O 1
ATOM 735 N N . ILE A 1 99 ? 45.974 -11.227 -50.064 1.00 59.91 99 ILE A N 1
ATOM 736 C CA . ILE A 1 99 ? 47.400 -11.486 -50.277 1.00 59.91 99 ILE A CA 1
ATOM 737 C C . ILE A 1 99 ? 47.542 -12.006 -51.709 1.00 59.91 99 ILE A C 1
ATOM 739 O O . ILE A 1 99 ? 47.163 -13.141 -51.996 1.00 59.91 99 ILE A O 1
ATOM 743 N N . GLU A 1 100 ? 48.069 -11.178 -52.610 1.00 50.91 100 GLU A N 1
ATOM 744 C CA . GLU A 1 100 ? 48.574 -11.656 -53.898 1.00 50.91 100 GLU A CA 1
ATOM 745 C C . GLU A 1 100 ? 49.884 -12.418 -53.663 1.00 50.91 100 GLU A C 1
ATOM 747 O O . GLU A 1 100 ? 50.840 -11.887 -53.093 1.00 50.91 100 GLU A O 1
ATOM 752 N N . LEU A 1 101 ? 49.918 -13.684 -54.078 1.00 51.66 101 LEU A N 1
ATOM 753 C CA . LEU A 1 101 ? 51.142 -14.481 -54.103 1.00 51.66 101 LEU A CA 1
ATOM 754 C C . LEU A 1 101 ? 51.886 -14.200 -55.420 1.00 51.66 101 LEU A C 1
ATOM 756 O O . LEU A 1 101 ? 51.241 -14.209 -56.472 1.00 51.66 101 LEU A O 1
ATOM 760 N N . PRO A 1 102 ? 53.211 -13.961 -55.396 1.00 48.03 102 PRO A N 1
ATOM 761 C CA . PRO A 1 102 ? 53.986 -13.800 -56.621 1.00 48.03 102 PRO A CA 1
ATOM 762 C C . PRO A 1 102 ? 54.004 -15.122 -57.402 1.00 48.03 102 PRO A C 1
ATOM 764 O O . PRO A 1 102 ? 54.086 -16.195 -56.800 1.00 48.03 102 PRO A O 1
ATOM 767 N N . GLY A 1 103 ? 53.865 -15.007 -58.727 1.00 49.66 103 GLY A N 1
ATOM 768 C CA . GLY A 1 103 ? 53.815 -16.128 -59.672 1.00 49.66 103 GLY A CA 1
ATOM 769 C C . GLY A 1 103 ? 55.128 -16.870 -59.872 1.00 49.66 103 GLY A C 1
ATOM 770 O O . GLY A 1 103 ? 56.180 -16.394 -59.388 1.00 49.66 103 GLY A O 1
#

Nearest PDB structures (foldseek):
  4rep-assembly1_A  TM=7.861E-01  e=4.705E-02  Nonlabens dokdonensis DSW-6
  3ka7-assembly1_A  TM=8.249E-01  e=8.848E-02  Methanosarcina mazei
  3gsi-assembly1_A  TM=9.348E-01  e=2.363E-01  Arthrobacter globiformis
  4ivo-assembly1_B  TM=8.686E-01  e=1.785E-01  Homo sapiens
  1pj6-assembly1_A  TM=9.266E-01  e=2.535E-01  Arthrobacter globiformis

Foldseek 3Di:
DVVVVQVVCVVVVHHDDPPFDFQEFDDDPNFTQATDTPNDGDGDRDDDDPDQLQVVQRHCVVPDDPPSHSVVSVPDDDDDDDDDDDDDDDDPDDDPDDDDDDD